Protein AF-A0A535E8L9-F1 (afdb_monomer)

Structure (mmCIF, N/CA/C/O backbone):
data_AF-A0A535E8L9-F1
#
_entry.id   AF-A0A535E8L9-F1
#
loop_
_atom_site.group_PDB
_atom_site.id
_atom_site.type_symbol
_atom_site.label_atom_id
_atom_site.label_alt_id
_atom_site.label_comp_id
_atom_site.label_asym_id
_atom_site.label_entity_id
_atom_site.label_seq_id
_atom_site.pdbx_PDB_ins_code
_atom_site.Cartn_x
_atom_site.Cartn_y
_atom_site.Cartn_z
_at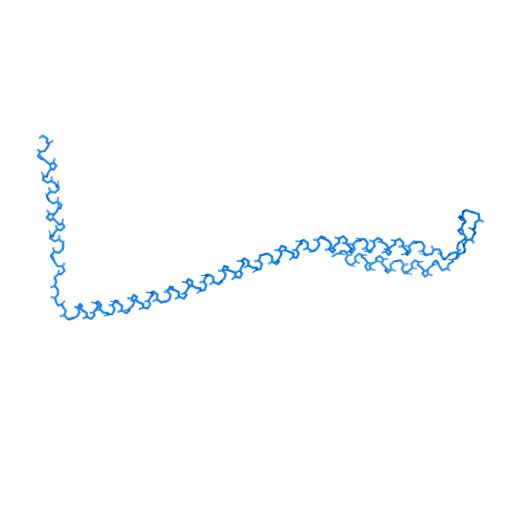om_site.occupancy
_atom_site.B_iso_or_equiv
_atom_site.auth_seq_id
_atom_site.auth_comp_id
_atom_site.auth_asym_id
_atom_site.auth_atom_id
_atom_site.pdbx_PDB_model_num
ATOM 1 N N . MET A 1 1 ? -9.839 -2.999 1.031 1.00 66.31 1 MET A N 1
ATOM 2 C CA . MET A 1 1 ? -9.759 -2.533 -0.374 1.00 66.31 1 MET A CA 1
ATOM 3 C C . MET A 1 1 ? -8.345 -2.173 -0.820 1.00 66.31 1 MET A C 1
ATOM 5 O O . MET A 1 1 ? -7.910 -2.734 -1.812 1.00 66.31 1 MET A O 1
ATOM 9 N N . TYR A 1 2 ? -7.597 -1.327 -0.100 1.00 73.69 2 TYR A N 1
ATOM 10 C CA . TYR A 1 2 ? -6.236 -0.923 -0.506 1.00 73.69 2 TYR A CA 1
ATOM 11 C C . TYR A 1 2 ? -5.244 -2.081 -0.731 1.00 73.69 2 TYR A C 1
ATOM 13 O O . TYR A 1 2 ? -4.484 -2.041 -1.689 1.00 73.69 2 TYR A O 1
ATOM 21 N N . LEU A 1 3 ? -5.295 -3.150 0.075 1.00 80.06 3 LEU A N 1
ATOM 22 C CA . LEU A 1 3 ? -4.464 -4.348 -0.143 1.00 80.06 3 LEU A CA 1
ATOM 23 C C . LEU A 1 3 ? -4.770 -5.069 -1.464 1.00 80.06 3 LEU A C 1
ATOM 25 O O . LEU A 1 3 ? -3.858 -5.540 -2.131 1.00 80.06 3 LEU A O 1
ATOM 29 N N . ILE A 1 4 ? -6.045 -5.128 -1.857 1.00 83.75 4 ILE A N 1
ATOM 30 C CA . ILE A 1 4 ? -6.460 -5.742 -3.126 1.00 83.75 4 ILE A CA 1
ATOM 31 C C . ILE A 1 4 ? -5.960 -4.886 -4.293 1.00 83.75 4 ILE A C 1
ATOM 33 O O . ILE A 1 4 ? -5.422 -5.421 -5.253 1.00 83.75 4 ILE A O 1
ATOM 37 N N . LEU A 1 5 ? -6.065 -3.558 -4.178 1.00 86.19 5 LEU A N 1
ATOM 38 C CA . LEU A 1 5 ? -5.497 -2.619 -5.149 1.00 86.19 5 LEU A CA 1
ATOM 39 C C . LEU A 1 5 ? -3.978 -2.782 -5.286 1.00 86.19 5 LEU A C 1
ATOM 41 O O . LEU A 1 5 ? -3.488 -2.841 -6.408 1.00 86.19 5 LEU A O 1
ATOM 45 N N . LEU A 1 6 ? -3.243 -2.916 -4.176 1.00 87.56 6 LEU A N 1
ATOM 46 C CA . LEU A 1 6 ? -1.798 -3.169 -4.205 1.00 87.56 6 LEU A CA 1
ATOM 47 C C . LEU A 1 6 ? -1.460 -4.492 -4.890 1.00 87.56 6 LEU A C 1
ATOM 49 O O . LEU A 1 6 ? -0.536 -4.543 -5.695 1.00 87.56 6 LEU A O 1
ATOM 53 N N . LEU A 1 7 ? -2.222 -5.548 -4.610 1.00 89.19 7 LEU A N 1
ATOM 54 C CA . LEU A 1 7 ? -2.017 -6.844 -5.246 1.00 89.19 7 LEU A CA 1
ATOM 55 C C . LEU A 1 7 ? -2.250 -6.762 -6.760 1.00 89.19 7 LEU A C 1
ATOM 57 O O . LEU A 1 7 ? -1.412 -7.219 -7.531 1.00 89.19 7 LEU A O 1
ATOM 61 N N . VAL A 1 8 ? -3.341 -6.122 -7.191 1.00 92.19 8 VAL A N 1
ATOM 62 C CA . VAL A 1 8 ? -3.630 -5.894 -8.617 1.00 92.19 8 VAL A CA 1
ATOM 63 C C . VAL A 1 8 ? -2.524 -5.066 -9.276 1.00 92.19 8 VAL A C 1
ATOM 65 O O . VAL A 1 8 ? -2.054 -5.423 -10.354 1.00 92.19 8 VAL A O 1
ATOM 68 N N . LEU A 1 9 ? -2.060 -4.003 -8.616 1.00 92.19 9 LEU A N 1
ATOM 69 C CA . LEU A 1 9 ? -0.966 -3.159 -9.095 1.00 92.19 9 LEU A CA 1
ATOM 70 C C . LEU A 1 9 ? 0.332 -3.964 -9.280 1.00 92.19 9 LEU A C 1
ATOM 72 O O . LEU A 1 9 ? 0.992 -3.836 -10.310 1.00 92.19 9 LEU A O 1
ATOM 76 N N . PHE A 1 10 ? 0.676 -4.830 -8.322 1.00 91.69 10 PHE A N 1
ATOM 77 C CA . PHE A 1 10 ? 1.851 -5.701 -8.410 1.00 91.69 10 PHE A CA 1
ATOM 78 C C . PHE A 1 10 ? 1.738 -6.705 -9.558 1.00 91.69 10 PHE A C 1
ATOM 80 O O . PHE A 1 10 ? 2.696 -6.880 -10.310 1.00 91.69 10 PHE A O 1
ATOM 87 N N . VAL A 1 11 ? 0.566 -7.321 -9.738 1.00 95.75 11 VAL A N 1
ATOM 88 C CA . VAL A 1 11 ? 0.314 -8.250 -10.850 1.00 95.75 11 VAL A CA 1
ATOM 89 C C . VAL A 1 11 ? 0.463 -7.537 -12.195 1.00 95.75 11 VAL A C 1
ATOM 91 O O . VAL A 1 11 ? 1.186 -8.024 -13.061 1.00 95.75 11 VAL A O 1
ATOM 94 N N . LEU A 1 12 ? -0.151 -6.363 -12.363 1.00 93.75 12 LEU A N 1
ATOM 95 C CA . LEU A 1 12 ? -0.044 -5.579 -13.598 1.00 93.75 12 LEU A CA 1
ATOM 96 C C . LEU A 1 12 ? 1.399 -5.147 -13.876 1.00 93.75 12 LEU A C 1
ATOM 98 O O . LEU A 1 12 ? 1.854 -5.239 -15.013 1.00 93.75 12 LEU A O 1
ATOM 102 N N . THR A 1 13 ? 2.139 -4.739 -12.843 1.00 92.94 13 THR A N 1
ATOM 103 C CA . THR A 1 13 ? 3.560 -4.373 -12.965 1.00 92.94 13 THR A CA 1
ATOM 104 C C . THR A 1 13 ? 4.413 -5.578 -13.369 1.00 92.94 13 THR A C 1
ATOM 106 O O . THR A 1 13 ? 5.296 -5.447 -14.212 1.00 92.94 13 THR A O 1
ATOM 109 N N . GLY A 1 14 ? 4.125 -6.766 -12.828 1.00 90.81 14 GLY A N 1
ATOM 110 C CA . GLY A 1 14 ? 4.791 -8.008 -13.224 1.00 90.81 14 GLY A CA 1
ATOM 111 C C . GLY A 1 14 ? 4.519 -8.375 -14.684 1.00 90.81 14 GLY A C 1
ATOM 112 O O . GLY A 1 14 ? 5.452 -8.660 -15.431 1.00 90.81 14 GLY A O 1
ATOM 113 N N . VAL A 1 15 ? 3.259 -8.299 -15.123 1.00 95.81 15 VAL A N 1
ATOM 114 C CA . VAL A 1 15 ? 2.885 -8.519 -16.532 1.00 95.81 15 VAL A CA 1
ATOM 115 C C . VAL A 1 15 ? 3.583 -7.510 -17.444 1.00 95.81 15 VAL A C 1
ATOM 117 O O . VAL A 1 15 ? 4.157 -7.899 -18.460 1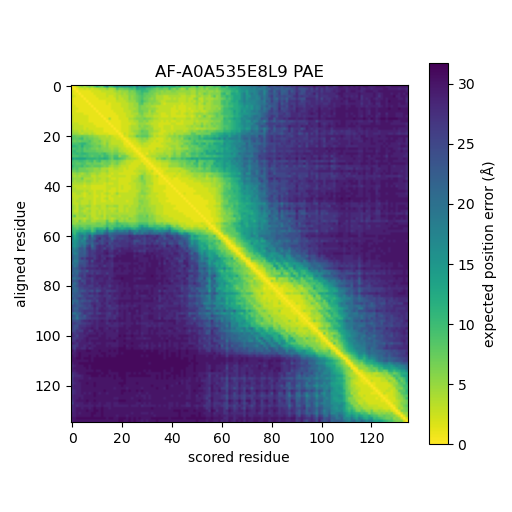.00 95.81 15 VAL A O 1
ATOM 120 N N . PHE A 1 16 ? 3.593 -6.232 -17.060 1.00 92.44 16 PHE A N 1
ATOM 121 C CA . PHE A 1 16 ? 4.303 -5.183 -17.784 1.00 92.44 16 PHE A CA 1
ATOM 122 C C . PHE A 1 16 ? 5.800 -5.491 -17.906 1.00 92.44 16 PHE A C 1
ATOM 124 O O . PHE A 1 16 ? 6.354 -5.356 -18.995 1.00 92.44 16 PHE A O 1
ATOM 131 N N . ALA A 1 17 ? 6.442 -5.959 -16.833 1.00 92.38 17 ALA A N 1
ATOM 132 C CA . ALA A 1 17 ? 7.857 -6.318 -16.847 1.00 92.38 17 ALA A CA 1
ATOM 133 C C . ALA A 1 17 ? 8.167 -7.475 -17.804 1.00 92.38 17 ALA A C 1
ATOM 135 O O . ALA A 1 17 ? 9.134 -7.403 -18.560 1.00 92.38 17 ALA A O 1
ATOM 136 N N . VAL A 1 18 ? 7.319 -8.508 -17.823 1.00 93.75 18 VAL A N 1
ATOM 137 C CA . VAL A 1 18 ? 7.472 -9.652 -18.736 1.00 93.75 18 VAL A CA 1
ATOM 138 C C . VAL A 1 18 ? 7.271 -9.236 -20.194 1.00 93.75 18 VAL A C 1
ATOM 140 O O . VAL A 1 18 ? 8.015 -9.678 -21.065 1.00 93.75 18 VAL A O 1
ATOM 143 N N . GLN A 1 19 ? 6.297 -8.365 -20.471 1.00 93.06 19 GLN A N 1
ATOM 144 C CA . GLN A 1 19 ? 6.038 -7.868 -21.827 1.00 93.06 19 GLN A CA 1
ATOM 145 C C . GLN A 1 19 ? 7.127 -6.912 -22.328 1.00 93.06 19 GLN A C 1
ATOM 147 O O . GLN A 1 19 ? 7.375 -6.839 -23.528 1.00 93.06 19 GLN A O 1
ATOM 152 N N . ASN A 1 20 ? 7.795 -6.200 -21.418 1.00 90.44 20 ASN A N 1
ATOM 153 C CA . ASN A 1 20 ? 8.780 -5.168 -21.735 1.00 90.44 20 ASN A CA 1
ATOM 154 C C . ASN A 1 20 ? 10.182 -5.571 -21.266 1.00 90.44 20 ASN A C 1
ATOM 156 O O . ASN A 1 20 ? 10.882 -4.784 -20.636 1.00 90.44 20 ASN A O 1
ATOM 160 N N . ALA A 1 21 ? 10.612 -6.790 -21.606 1.00 89.75 21 ALA A N 1
ATOM 161 C CA . ALA A 1 21 ? 11.940 -7.318 -21.271 1.00 89.75 21 ALA A CA 1
ATOM 162 C C . ALA A 1 21 ? 13.108 -6.625 -22.011 1.00 89.75 21 ALA A C 1
ATOM 164 O O . ALA A 1 21 ? 14.264 -7.010 -21.840 1.00 89.75 21 ALA A O 1
ATOM 165 N N . GLY A 1 22 ? 12.814 -5.621 -22.841 1.00 92.00 22 GLY A N 1
ATOM 166 C CA . GLY A 1 22 ? 13.819 -4.814 -23.520 1.00 92.00 22 GLY A CA 1
ATOM 167 C C . GLY A 1 22 ? 14.603 -3.914 -22.567 1.00 92.00 22 GLY A C 1
ATOM 168 O O . GLY A 1 22 ? 14.229 -3.686 -21.411 1.00 92.00 22 GLY A O 1
ATOM 169 N N . THR A 1 23 ? 15.694 -3.366 -23.089 1.00 93.56 23 THR A N 1
ATOM 170 C CA . THR A 1 23 ? 16.526 -2.394 -22.387 1.00 93.56 23 THR A CA 1
ATOM 171 C C . THR A 1 23 ? 16.503 -1.044 -23.090 1.00 93.56 23 THR A C 1
ATOM 173 O O . THR A 1 23 ? 16.244 -0.949 -24.290 1.00 93.56 23 THR A O 1
ATOM 176 N N . GLN A 1 24 ? 16.729 0.010 -22.316 1.00 89.44 24 GLN A N 1
ATOM 177 C CA . GLN A 1 24 ? 16.823 1.380 -22.790 1.00 89.44 24 GLN A CA 1
ATOM 178 C C . GLN A 1 24 ? 18.093 2.017 -22.235 1.00 89.44 24 GLN A C 1
ATOM 180 O O . GLN A 1 24 ? 18.433 1.841 -21.061 1.00 89.44 24 GLN A O 1
ATOM 185 N N . ASP A 1 25 ? 18.769 2.787 -23.082 1.00 92.88 25 ASP A N 1
ATOM 186 C CA . ASP A 1 25 ? 19.930 3.562 -22.673 1.00 92.88 25 ASP A CA 1
ATOM 187 C C . ASP A 1 25 ? 19.485 4.852 -21.980 1.00 92.88 25 ASP A C 1
ATOM 189 O O . ASP A 1 25 ? 18.787 5.698 -22.545 1.00 92.88 25 ASP A O 1
ATOM 193 N N . PHE A 1 26 ? 19.904 4.996 -20.730 1.00 88.56 26 PHE A N 1
ATOM 194 C CA . PHE A 1 26 ? 19.679 6.161 -19.893 1.00 88.56 26 PHE A CA 1
ATOM 195 C C . PHE A 1 26 ? 20.970 6.963 -19.802 1.00 88.56 26 PHE A C 1
ATOM 197 O O . PHE A 1 26 ? 21.956 6.502 -19.231 1.00 88.56 26 PHE A O 1
ATOM 204 N N . ASN A 1 27 ? 20.977 8.172 -20.359 1.00 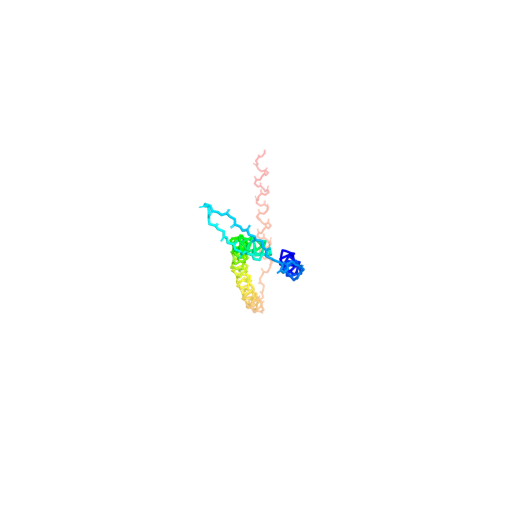91.88 27 ASN A N 1
ATOM 205 C CA . ASN A 1 27 ? 22.123 9.068 -20.259 1.00 91.88 27 ASN A CA 1
ATOM 206 C C . ASN A 1 27 ? 21.903 10.073 -19.125 1.00 91.88 27 ASN A C 1
ATOM 208 O O . ASN A 1 27 ? 20.942 10.844 -19.154 1.00 91.88 27 ASN A O 1
ATOM 212 N N . LEU A 1 28 ? 22.797 10.073 -18.139 1.00 89.31 28 LEU A N 1
ATOM 213 C CA . LEU A 1 28 ? 22.808 11.043 -17.053 1.00 89.31 28 LEU A CA 1
ATOM 214 C C . LEU A 1 28 ? 24.223 11.607 -16.904 1.00 89.31 28 LEU A C 1
ATOM 216 O O . LEU A 1 28 ? 25.173 10.854 -16.703 1.00 89.31 28 LEU A O 1
ATOM 220 N N . LEU A 1 29 ? 24.368 12.933 -16.993 1.00 92.19 29 LEU A N 1
ATOM 221 C CA . LEU A 1 29 ? 25.661 13.627 -16.861 1.00 92.19 29 LEU A CA 1
ATOM 222 C C . LEU A 1 29 ? 26.753 13.098 -17.819 1.00 92.19 29 LEU A C 1
ATOM 224 O O . LEU A 1 29 ? 27.931 13.072 -17.475 1.00 92.19 29 LEU A O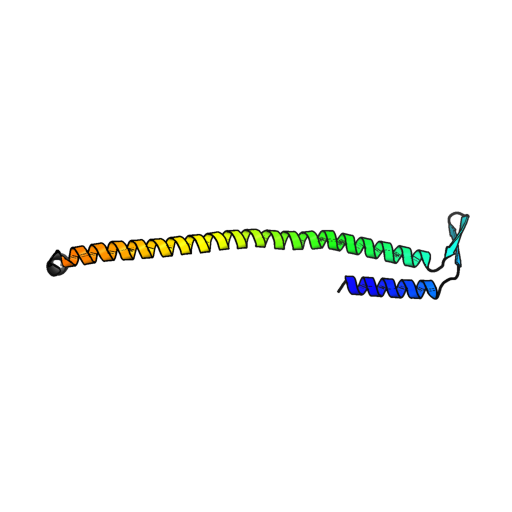 1
ATOM 228 N N . GLY A 1 30 ? 26.364 12.669 -19.025 1.00 89.94 30 GLY A N 1
ATOM 229 C CA . GLY A 1 30 ? 27.282 12.136 -20.037 1.00 89.94 30 GLY A CA 1
ATOM 230 C C . GLY A 1 30 ? 27.629 10.656 -19.863 1.00 89.94 30 GLY A C 1
ATOM 231 O O . GLY A 1 30 ? 28.306 10.098 -20.724 1.00 89.94 30 GLY A O 1
ATOM 232 N N . TYR A 1 31 ? 27.152 10.010 -18.797 1.00 93.25 31 TYR A N 1
ATOM 233 C CA . TYR A 1 31 ? 27.308 8.577 -18.582 1.00 93.25 31 TYR A CA 1
ATOM 234 C C . TYR A 1 31 ? 26.046 7.830 -19.018 1.00 93.25 31 TYR A C 1
ATOM 236 O O . TYR A 1 31 ? 24.934 8.161 -18.600 1.00 93.25 31 TYR A O 1
ATOM 244 N N . THR A 1 32 ? 26.221 6.802 -19.844 1.00 92.62 32 THR A N 1
ATOM 245 C CA . THR A 1 32 ? 25.142 5.959 -20.362 1.00 92.62 32 THR A CA 1
ATOM 246 C C . THR A 1 32 ? 25.027 4.667 -19.561 1.00 92.62 32 THR A C 1
ATOM 248 O O . THR A 1 32 ? 25.982 3.910 -19.408 1.00 92.62 32 THR A O 1
ATOM 251 N N . TRP A 1 33 ? 23.830 4.417 -19.040 1.00 90.38 33 TRP A N 1
ATOM 252 C CA . TRP A 1 33 ? 23.457 3.201 -18.329 1.00 90.38 33 TRP A CA 1
ATOM 253 C C . TRP A 1 33 ? 22.462 2.421 -19.180 1.00 90.38 33 TRP A C 1
ATOM 255 O O . TRP A 1 33 ? 21.453 2.980 -19.600 1.00 90.38 33 TRP A O 1
ATOM 265 N N . ASN A 1 34 ? 22.699 1.132 -19.396 1.00 93.06 34 ASN A N 1
ATOM 266 C CA . ASN A 1 34 ? 21.716 0.264 -20.033 1.00 93.06 34 ASN A CA 1
AT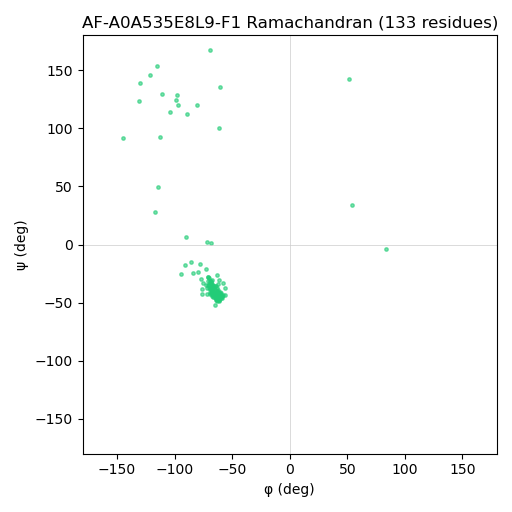OM 267 C C . ASN A 1 34 ? 20.819 -0.344 -18.946 1.00 93.06 34 ASN A C 1
ATOM 269 O O . ASN A 1 34 ? 21.296 -1.107 -18.103 1.00 93.06 34 ASN A O 1
ATOM 273 N N . LEU A 1 35 ? 19.542 0.041 -18.919 1.00 91.19 35 LEU A N 1
ATOM 274 C CA . LEU A 1 35 ? 18.592 -0.379 -17.887 1.00 91.19 35 LEU A CA 1
ATOM 275 C C . LEU A 1 35 ? 17.394 -1.105 -18.506 1.00 91.19 35 LEU A C 1
ATOM 277 O O . LEU A 1 35 ? 16.943 -0.729 -19.590 1.00 91.19 35 LEU A O 1
ATOM 281 N N . PRO A 1 36 ? 16.822 -2.112 -17.822 1.00 92.81 36 PRO A N 1
ATOM 282 C CA . PRO A 1 36 ? 15.557 -2.699 -18.241 1.00 92.81 36 PRO A CA 1
ATOM 283 C C . PRO A 1 36 ? 14.444 -1.648 -18.236 1.00 92.81 36 PRO A C 1
ATOM 285 O O . PRO A 1 36 ? 14.298 -0.904 -17.264 1.00 92.81 36 PRO A O 1
ATOM 288 N N . ILE A 1 37 ? 13.621 -1.626 -19.286 1.00 92.31 37 ILE A N 1
ATOM 289 C CA . ILE A 1 37 ? 12.539 -0.636 -19.464 1.00 92.31 37 ILE A CA 1
ATOM 290 C C . ILE A 1 37 ? 11.552 -0.666 -18.290 1.00 92.31 37 ILE A C 1
ATOM 292 O O . ILE A 1 37 ? 11.016 0.360 -17.877 1.00 92.31 37 ILE A O 1
ATOM 296 N N . TRP A 1 38 ? 11.337 -1.845 -17.708 1.00 91.94 38 TRP A N 1
ATOM 297 C CA . TRP A 1 38 ? 10.427 -2.037 -16.586 1.00 91.94 38 TRP A CA 1
ATOM 298 C C . TRP A 1 38 ? 10.984 -1.586 -15.231 1.00 91.94 38 TRP A C 1
ATOM 300 O O . TRP A 1 38 ? 10.207 -1.414 -14.284 1.00 91.94 38 TRP A O 1
ATOM 310 N N . ALA A 1 39 ? 12.301 -1.392 -15.110 1.00 91.19 39 ALA A N 1
ATOM 311 C CA . ALA A 1 39 ? 12.944 -1.135 -13.825 1.00 91.19 39 ALA A CA 1
ATOM 312 C C . ALA A 1 39 ? 12.484 0.187 -13.174 1.00 91.19 39 ALA A C 1
ATOM 314 O O . ALA A 1 39 ? 12.076 0.141 -12.010 1.00 91.19 39 ALA A O 1
ATOM 315 N N . PRO A 1 40 ? 12.438 1.342 -13.874 1.00 90.06 40 PRO A N 1
ATOM 316 C CA . PRO A 1 40 ? 11.977 2.598 -13.275 1.00 90.06 40 PRO A CA 1
ATOM 317 C C . PRO A 1 40 ? 10.531 2.526 -12.772 1.00 90.06 40 PRO A C 1
ATOM 319 O O . PRO A 1 40 ? 10.224 2.971 -11.666 1.00 90.06 40 PRO A O 1
ATOM 322 N N . THR A 1 41 ? 9.642 1.909 -13.553 1.00 91.06 41 THR A N 1
ATOM 323 C CA . THR A 1 41 ? 8.240 1.695 -13.173 1.00 91.06 41 THR A CA 1
ATOM 324 C C . THR A 1 41 ? 8.103 0.802 -11.945 1.00 91.06 41 THR A C 1
ATOM 326 O O . THR A 1 41 ? 7.362 1.149 -11.026 1.00 91.06 41 THR A O 1
ATOM 329 N N . ALA A 1 42 ? 8.841 -0.311 -11.882 1.00 92.56 42 ALA A N 1
ATOM 330 C CA . ALA A 1 42 ? 8.804 -1.217 -10.736 1.00 92.56 42 ALA A CA 1
ATOM 331 C C . ALA A 1 42 ? 9.304 -0.534 -9.454 1.00 92.56 42 ALA A C 1
ATOM 333 O O . ALA A 1 42 ? 8.694 -0.688 -8.395 1.00 92.56 42 ALA A O 1
ATOM 334 N N . ILE A 1 43 ? 10.361 0.278 -9.560 1.00 93.25 43 ILE A N 1
ATOM 335 C CA . ILE A 1 43 ? 10.875 1.079 -8.443 1.00 93.25 43 ILE A CA 1
ATOM 336 C C . ILE A 1 43 ? 9.814 2.076 -7.963 1.00 93.25 43 ILE A C 1
ATOM 338 O O . ILE A 1 43 ? 9.537 2.143 -6.766 1.00 93.25 43 ILE A O 1
ATOM 342 N N . GLY A 1 44 ? 9.172 2.809 -8.878 1.00 93.56 44 GLY A N 1
ATOM 343 C CA . GLY A 1 44 ? 8.111 3.757 -8.526 1.00 93.56 44 GLY A CA 1
ATOM 344 C C . GLY A 1 44 ? 6.940 3.084 -7.806 1.00 93.56 44 GLY A C 1
ATOM 345 O O . GLY A 1 44 ? 6.508 3.546 -6.749 1.00 93.56 44 GLY A O 1
ATOM 346 N N . VAL A 1 45 ? 6.478 1.944 -8.325 1.00 93.81 45 VAL A N 1
ATOM 347 C CA . VAL A 1 45 ? 5.417 1.136 -7.707 1.00 93.81 45 VAL A CA 1
ATOM 348 C C . VAL A 1 45 ? 5.810 0.670 -6.305 1.00 93.81 45 VAL A C 1
ATOM 350 O O . VAL A 1 45 ? 5.007 0.786 -5.376 1.00 93.81 45 VAL A O 1
ATOM 353 N N . ALA A 1 46 ? 7.042 0.191 -6.122 1.00 91.69 46 ALA A N 1
ATOM 354 C CA . ALA A 1 46 ? 7.537 -0.248 -4.822 1.00 91.69 46 ALA A CA 1
ATOM 355 C C . ALA A 1 46 ? 7.574 0.903 -3.803 1.00 91.69 46 ALA A C 1
ATOM 357 O O . ALA A 1 46 ? 7.088 0.744 -2.682 1.00 91.69 46 ALA A O 1
ATOM 358 N N . ILE A 1 47 ? 8.077 2.076 -4.202 1.00 96.00 47 ILE A N 1
ATOM 359 C CA . ILE A 1 47 ? 8.164 3.263 -3.339 1.00 96.00 47 ILE A CA 1
ATOM 360 C C . ILE A 1 47 ? 6.772 3.734 -2.913 1.00 96.00 47 ILE A C 1
ATOM 362 O O . ILE A 1 47 ? 6.532 3.944 -1.724 1.00 96.00 47 ILE A O 1
ATOM 366 N N . VAL A 1 48 ? 5.835 3.867 -3.856 1.00 92.25 48 VAL A N 1
ATOM 367 C CA . VAL A 1 48 ? 4.463 4.303 -3.553 1.00 92.25 48 VAL A CA 1
ATOM 368 C C . VAL A 1 48 ? 3.757 3.293 -2.652 1.00 92.25 48 VAL A C 1
ATOM 370 O O . VAL A 1 48 ? 3.089 3.686 -1.699 1.00 92.25 48 VAL A O 1
ATOM 373 N N . SER A 1 49 ? 3.943 1.995 -2.901 1.00 88.56 49 SER A N 1
ATOM 374 C CA . SER A 1 49 ? 3.369 0.934 -2.066 1.00 88.56 49 SER A CA 1
ATOM 375 C C . SER A 1 49 ? 3.903 0.992 -0.636 1.00 88.56 49 SER A C 1
ATOM 377 O O . SER A 1 49 ? 3.127 0.895 0.314 1.00 88.56 49 SER A O 1
ATOM 379 N N . LEU A 1 50 ? 5.213 1.204 -0.478 1.00 91.88 50 LEU A N 1
ATOM 380 C CA . LEU A 1 50 ? 5.858 1.345 0.823 1.00 91.88 50 LEU A CA 1
ATOM 381 C C . LEU A 1 50 ? 5.362 2.590 1.566 1.00 91.88 50 LEU A C 1
ATOM 383 O O . LEU A 1 50 ? 5.002 2.498 2.737 1.00 91.88 50 LEU A O 1
ATOM 387 N N . LEU A 1 51 ? 5.293 3.738 0.885 1.00 91.69 51 LEU A N 1
ATOM 388 C CA . LEU A 1 51 ? 4.752 4.983 1.438 1.00 91.69 51 LEU A CA 1
ATOM 389 C C . LEU A 1 51 ? 3.295 4.816 1.869 1.00 91.69 51 LEU A C 1
ATOM 391 O O . LEU A 1 51 ? 2.919 5.274 2.944 1.00 91.69 51 LEU A O 1
ATOM 395 N N . LEU A 1 52 ? 2.483 4.127 1.066 1.00 86.25 52 LEU A N 1
ATOM 396 C CA . LEU A 1 52 ? 1.093 3.836 1.401 1.00 86.25 52 LEU A CA 1
ATOM 397 C C . LEU A 1 52 ? 1.003 2.927 2.633 1.00 86.25 52 LEU A C 1
ATOM 399 O O . LEU A 1 52 ? 0.203 3.187 3.528 1.00 86.25 52 LEU A O 1
ATOM 403 N N . MET A 1 53 ? 1.833 1.884 2.706 1.00 83.56 53 MET A N 1
ATOM 404 C CA . MET A 1 53 ? 1.919 1.005 3.876 1.00 83.56 53 MET A CA 1
ATOM 405 C C . MET A 1 53 ? 2.330 1.773 5.131 1.00 83.56 53 MET A C 1
ATOM 407 O O . MET A 1 53 ? 1.722 1.586 6.182 1.00 83.56 53 MET A O 1
ATOM 411 N N . LEU A 1 54 ? 3.320 2.658 5.017 1.00 87.81 54 LEU A N 1
ATOM 412 C CA . LEU A 1 54 ? 3.778 3.503 6.113 1.00 87.81 54 LEU A CA 1
ATOM 413 C C . LEU A 1 54 ? 2.694 4.499 6.546 1.00 87.81 54 LEU A C 1
ATOM 415 O O . LEU A 1 54 ? 2.463 4.696 7.734 1.00 87.81 54 LEU A O 1
ATOM 419 N N . HIS A 1 55 ? 1.979 5.096 5.596 1.00 84.81 55 HIS A N 1
ATOM 420 C CA . HIS A 1 55 ? 0.849 5.971 5.889 1.00 84.81 55 HIS A CA 1
ATOM 421 C C . HIS A 1 55 ? -0.264 5.215 6.626 1.00 84.81 55 HIS A C 1
ATOM 423 O O . HIS A 1 55 ? -0.784 5.690 7.635 1.00 84.81 55 HIS A O 1
ATOM 429 N N . MET A 1 56 ? -0.590 4.006 6.165 1.00 78.81 56 MET A N 1
ATOM 430 C CA . MET A 1 56 ? -1.589 3.142 6.792 1.00 78.81 56 MET A CA 1
ATOM 431 C C . MET A 1 56 ? -1.150 2.640 8.165 1.00 78.81 56 MET A C 1
ATOM 433 O O . MET A 1 56 ? -2.003 2.490 9.033 1.00 78.81 56 MET A O 1
ATOM 437 N N . SER A 1 57 ? 0.140 2.392 8.406 1.00 79.25 57 SER A N 1
ATOM 438 C CA . SER A 1 57 ? 0.611 2.039 9.748 1.00 79.25 57 SER A CA 1
ATOM 439 C C . SER A 1 57 ? 0.454 3.226 10.697 1.00 79.25 57 SER A C 1
ATOM 441 O O . SER A 1 57 ? -0.098 3.057 11.781 1.00 79.25 57 SER A O 1
ATOM 443 N N . HIS A 1 58 ? 0.806 4.437 10.258 1.00 74.38 58 HIS A N 1
A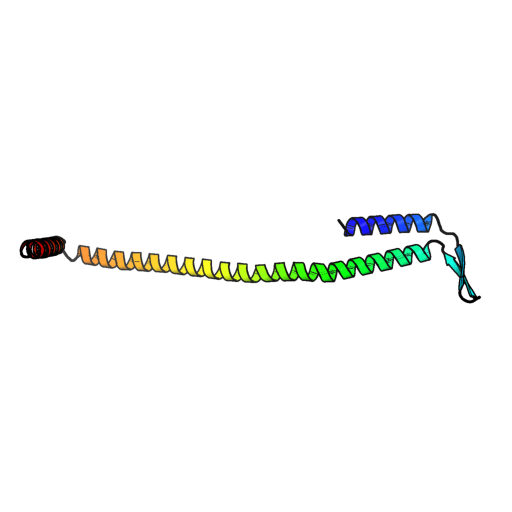TOM 444 C CA . HIS A 1 58 ? 0.642 5.661 11.043 1.00 74.38 58 HIS A CA 1
ATOM 445 C C . HIS A 1 58 ? -0.833 5.989 11.340 1.00 74.38 58 HIS A C 1
ATOM 447 O O . HIS A 1 58 ? -1.180 6.324 12.473 1.00 74.38 58 HIS A O 1
ATOM 453 N N . ALA A 1 59 ? -1.719 5.857 10.348 1.00 67.94 59 ALA A N 1
ATOM 454 C CA . ALA A 1 59 ? -3.156 6.109 10.498 1.00 67.94 59 ALA A CA 1
ATOM 455 C C . ALA A 1 59 ? -3.884 4.966 11.236 1.00 67.94 59 ALA A C 1
ATOM 457 O O . ALA A 1 59 ? -4.755 5.200 12.076 1.00 67.94 59 ALA A O 1
ATOM 458 N N . GLY A 1 60 ? -3.498 3.719 10.962 1.00 61.84 60 GLY A N 1
ATOM 459 C CA . GLY A 1 60 ? -4.050 2.509 11.565 1.00 61.84 60 GLY A CA 1
ATOM 460 C C . GLY A 1 60 ? -3.679 2.354 13.038 1.00 61.84 60 GLY A C 1
ATOM 461 O O . GLY A 1 60 ? -4.521 1.928 13.831 1.00 61.84 60 GLY A O 1
ATOM 462 N N . LEU A 1 61 ? -2.476 2.781 13.439 1.00 55.19 61 LEU A N 1
ATOM 463 C CA . LEU A 1 61 ? -2.091 2.899 14.849 1.00 55.19 61 LEU A CA 1
ATOM 464 C C . LEU A 1 61 ? -3.076 3.797 15.610 1.00 55.19 61 LEU A C 1
ATOM 466 O O . LEU A 1 61 ? -3.549 3.401 16.670 1.00 55.19 61 LEU A O 1
ATOM 470 N N . GLY A 1 62 ? -3.481 4.938 15.042 1.00 54.84 62 GLY A N 1
ATOM 471 C CA . GLY A 1 62 ? -4.476 5.828 15.656 1.00 54.84 62 GLY A CA 1
ATOM 472 C C . GLY A 1 62 ? -5.846 5.169 15.870 1.00 54.84 62 GLY A C 1
ATOM 473 O O . GLY A 1 62 ? -6.453 5.329 16.929 1.00 54.84 62 GLY A O 1
ATOM 474 N N . SER A 1 63 ? -6.314 4.369 14.906 1.00 52.97 63 SER A N 1
ATOM 475 C CA . SER A 1 63 ? -7.566 3.608 15.057 1.00 52.97 63 SER A CA 1
ATOM 476 C C . SER A 1 63 ? -7.461 2.473 16.084 1.00 52.97 63 SER A C 1
ATOM 478 O O . SER A 1 63 ? -8.369 2.303 16.894 1.00 52.97 63 SER A O 1
ATOM 480 N N . ARG A 1 64 ? -6.322 1.767 16.139 1.00 51.97 64 ARG A N 1
ATOM 481 C CA . ARG A 1 64 ? -6.086 0.697 17.120 1.00 51.97 64 ARG A CA 1
ATOM 482 C C . ARG A 1 64 ? -5.892 1.221 18.541 1.00 51.97 64 ARG A C 1
ATOM 484 O O . ARG A 1 64 ? -6.311 0.562 19.485 1.00 51.97 64 ARG A O 1
ATOM 491 N N . PHE A 1 65 ? -5.327 2.417 18.713 1.00 51.00 65 PHE A N 1
ATOM 492 C CA . PHE A 1 65 ? -5.287 3.078 20.020 1.00 51.00 65 PHE A CA 1
ATOM 493 C C . PHE A 1 65 ? -6.684 3.499 20.503 1.00 51.00 65 PHE A C 1
ATOM 495 O O . PHE A 1 65 ? -6.959 3.384 21.696 1.00 51.00 65 PHE A O 1
ATOM 502 N N . ARG A 1 66 ? -7.596 3.905 19.605 1.00 52.19 66 ARG A N 1
ATOM 503 C CA . ARG A 1 66 ? -9.012 4.138 19.963 1.00 52.19 66 ARG A CA 1
ATOM 504 C C . ARG A 1 66 ? -9.729 2.854 20.382 1.00 52.19 66 ARG A C 1
ATOM 506 O O . ARG A 1 66 ? -10.452 2.875 21.373 1.00 52.19 66 ARG A O 1
ATOM 513 N N . GLU A 1 67 ? -9.499 1.744 19.682 1.00 52.75 67 GLU A N 1
ATOM 514 C CA . GLU A 1 67 ? -10.072 0.438 20.049 1.00 52.75 67 GLU A CA 1
ATOM 515 C C . GLU A 1 67 ? -9.520 -0.091 21.387 1.00 52.75 67 GLU A C 1
ATOM 517 O O . GLU A 1 67 ? -10.281 -0.617 22.197 1.00 52.75 67 GLU A O 1
ATOM 522 N N . LEU A 1 68 ? -8.231 0.123 21.680 1.00 52.31 68 LEU A N 1
ATOM 523 C CA . LEU A 1 68 ? -7.633 -0.216 22.981 1.00 52.31 68 LEU A CA 1
ATOM 524 C C . LEU A 1 68 ? -8.139 0.678 24.128 1.00 52.31 68 LEU A C 1
ATOM 526 O O . LEU A 1 68 ? -8.246 0.210 25.261 1.00 52.31 68 LEU A O 1
ATOM 530 N N . GLY A 1 69 ? -8.462 1.945 23.847 1.00 52.38 69 GLY A N 1
ATOM 531 C CA . GLY A 1 69 ? -9.046 2.869 24.823 1.00 52.38 69 GLY A CA 1
ATOM 532 C C . GLY A 1 69 ? -10.458 2.462 25.250 1.00 52.38 69 GLY A C 1
ATOM 533 O O . GLY A 1 69 ? -10.742 2.406 26.443 1.00 52.38 69 GLY A O 1
ATOM 534 N N . HIS A 1 70 ? -11.319 2.092 24.296 1.00 48.69 70 HIS A N 1
ATOM 535 C CA . HIS A 1 70 ? -12.677 1.628 24.608 1.00 48.69 70 HIS A CA 1
ATOM 536 C C . HIS A 1 70 ? -12.703 0.242 25.264 1.00 48.69 70 HIS A C 1
ATOM 538 O O . HIS A 1 70 ? -13.601 -0.027 26.054 1.00 48.69 70 HIS A O 1
ATOM 544 N N . GLY A 1 71 ? -11.715 -0.622 25.003 1.00 52.50 71 GLY A N 1
ATOM 545 C CA . GLY A 1 71 ? -11.605 -1.915 25.686 1.00 52.50 71 GLY A CA 1
ATOM 546 C C . GLY A 1 71 ? -11.442 -1.779 27.205 1.00 52.50 71 GLY A C 1
ATOM 547 O O . GLY A 1 71 ? -12.117 -2.476 27.953 1.00 52.50 71 GLY A O 1
ATOM 548 N N . ARG A 1 72 ? -10.611 -0.832 27.666 1.00 54.81 72 ARG A N 1
ATOM 549 C CA . ARG A 1 72 ? -10.404 -0.591 29.107 1.00 54.81 72 ARG A CA 1
ATOM 550 C C . ARG A 1 72 ? -11.624 0.011 29.795 1.00 54.81 72 ARG A C 1
ATOM 552 O O . ARG A 1 72 ? -11.976 -0.438 30.876 1.00 54.81 72 ARG A O 1
ATOM 559 N N . GLU A 1 73 ? -12.282 0.975 29.159 1.00 56.34 73 GLU A N 1
ATOM 560 C CA . GLU A 1 73 ? -13.475 1.625 29.718 1.00 56.34 73 GLU A CA 1
ATOM 561 C C . GLU A 1 73 ? -14.670 0.653 29.794 1.00 56.34 73 GLU A C 1
ATOM 563 O O . GLU A 1 73 ? -15.424 0.646 30.767 1.00 56.34 73 GLU A O 1
ATOM 568 N N . ILE A 1 74 ? -14.805 -0.245 28.810 1.00 57.12 74 ILE A N 1
ATOM 569 C CA . ILE A 1 74 ? -15.847 -1.281 28.800 1.00 57.12 74 ILE A CA 1
ATOM 570 C C . ILE A 1 74 ? -15.565 -2.382 29.836 1.00 57.12 74 ILE A C 1
ATOM 572 O O . ILE A 1 74 ? -16.512 -2.856 30.468 1.00 57.12 74 ILE A O 1
ATOM 576 N N . ASP A 1 75 ? -14.307 -2.782 30.043 1.00 59.78 75 ASP A N 1
ATOM 577 C CA . ASP A 1 75 ? -13.951 -3.760 31.082 1.00 59.78 75 ASP A CA 1
ATOM 578 C C . ASP A 1 75 ? -14.137 -3.192 32.498 1.00 59.78 75 ASP A C 1
ATOM 580 O O . ASP A 1 75 ? -14.648 -3.886 33.379 1.00 59.78 75 ASP A O 1
ATOM 584 N N . GLU A 1 76 ? -13.819 -1.913 32.710 1.00 61.06 76 GLU A N 1
ATOM 585 C CA . GLU A 1 76 ? -14.017 -1.235 33.995 1.00 61.06 76 GLU A CA 1
ATOM 586 C C . GLU A 1 76 ? -15.514 -1.066 34.322 1.00 61.06 76 GLU A C 1
ATOM 588 O O . GLU A 1 76 ? -15.956 -1.355 35.436 1.00 61.06 76 GLU A O 1
ATOM 593 N N . HIS A 1 77 ? -16.344 -0.725 33.328 1.00 58.94 77 HIS A N 1
ATOM 594 C CA . HIS A 1 77 ? -17.800 -0.687 33.494 1.00 58.94 77 HIS A CA 1
ATOM 595 C C . HIS A 1 77 ? -18.438 -2.070 33.673 1.00 58.94 77 HIS A C 1
ATOM 597 O O . HIS A 1 77 ? -19.427 -2.193 34.398 1.00 58.94 77 HIS A O 1
ATOM 603 N N . ARG A 1 78 ? -17.882 -3.127 33.070 1.00 59.28 78 ARG A N 1
ATOM 604 C CA . ARG A 1 78 ? -18.337 -4.505 33.320 1.00 59.28 78 ARG A CA 1
ATOM 605 C C . ARG A 1 78 ? -18.039 -4.954 34.747 1.00 59.28 78 ARG A C 1
ATOM 607 O O . ARG A 1 78 ? -18.934 -5.506 35.381 1.00 59.28 78 ARG A O 1
ATOM 614 N N . GLY A 1 79 ? -16.844 -4.658 35.263 1.00 65.50 79 GLY A N 1
ATOM 615 C CA . GLY A 1 79 ? -16.479 -4.959 36.650 1.00 65.50 79 GLY A CA 1
ATOM 616 C C . GLY A 1 79 ? -17.418 -4.290 37.655 1.00 65.50 79 GLY A C 1
ATOM 617 O O . GLY A 1 79 ? -17.927 -4.949 38.560 1.00 65.50 79 GLY A O 1
ATOM 618 N N . HIS A 1 80 ? -17.743 -3.014 37.433 1.00 69.56 80 HIS A N 1
ATOM 619 C CA . HIS A 1 80 ? -18.647 -2.276 38.315 1.00 69.56 80 HIS A CA 1
ATOM 620 C C . HIS A 1 80 ? -20.096 -2.799 38.274 1.00 69.56 80 HIS A C 1
ATOM 622 O O . HIS A 1 80 ? -20.779 -2.840 39.295 1.00 69.56 80 HIS A O 1
ATOM 628 N N . ILE A 1 81 ? -20.581 -3.254 37.113 1.00 68.31 81 ILE A N 1
ATOM 629 C CA . ILE A 1 81 ? -21.921 -3.854 36.995 1.00 68.31 81 ILE A CA 1
ATOM 630 C C . ILE A 1 81 ? -22.007 -5.191 37.741 1.00 68.31 81 ILE A C 1
ATOM 632 O O . ILE A 1 81 ? -23.034 -5.473 38.364 1.00 68.31 81 ILE A O 1
ATOM 636 N N . ASP A 1 82 ? -20.961 -6.015 37.690 1.00 76.06 82 ASP A N 1
ATOM 637 C CA . ASP A 1 82 ? -20.946 -7.293 38.406 1.00 76.06 82 ASP A CA 1
ATOM 638 C C . ASP A 1 82 ? -20.794 -7.101 39.921 1.00 76.06 82 ASP A C 1
ATOM 640 O O . ASP A 1 82 ? -21.459 -7.797 40.693 1.00 76.06 82 ASP A O 1
ATOM 644 N N . GLU A 1 83 ? -20.037 -6.091 40.354 1.00 77.38 83 GLU A N 1
ATOM 645 C CA . GLU A 1 83 ? -19.968 -5.670 41.757 1.00 77.38 83 GLU A CA 1
ATOM 646 C C . GLU A 1 83 ? -21.340 -5.200 42.275 1.00 77.38 83 GLU A C 1
ATOM 648 O O . GLU A 1 83 ? -21.840 -5.719 43.276 1.00 77.38 83 GLU A O 1
ATOM 653 N N . LEU A 1 84 ? -22.029 -4.323 41.534 1.00 71.75 84 LEU A N 1
ATOM 654 C CA . LEU A 1 84 ? -23.379 -3.854 41.879 1.00 71.75 84 LEU A CA 1
ATOM 655 C C . LEU A 1 84 ? -24.420 -4.984 41.912 1.00 71.75 84 LEU A C 1
ATOM 657 O O . LEU A 1 84 ? -25.400 -4.919 42.667 1.00 71.75 84 LEU A O 1
ATOM 661 N N . ARG A 1 85 ? -24.245 -6.028 41.092 1.00 74.12 85 ARG A N 1
ATOM 662 C CA . ARG A 1 85 ? -25.094 -7.230 41.119 1.00 74.12 85 ARG A CA 1
ATOM 663 C C . ARG A 1 85 ? -24.827 -8.087 42.349 1.00 74.12 85 ARG A C 1
ATOM 665 O O . ARG A 1 85 ? -25.792 -8.549 42.959 1.00 74.12 85 ARG A O 1
ATOM 672 N N . ALA A 1 86 ? -23.562 -8.282 42.715 1.00 79.62 86 ALA A N 1
ATOM 673 C CA . ALA A 1 86 ? -23.185 -9.009 43.923 1.00 79.62 86 ALA A CA 1
ATOM 674 C C . ALA A 1 86 ? -23.706 -8.295 45.180 1.00 79.62 86 ALA A C 1
ATOM 676 O O . ALA A 1 86 ? -24.289 -8.928 46.062 1.00 79.62 86 ALA A O 1
ATOM 677 N N . GLU A 1 87 ? -23.600 -6.967 45.218 1.00 76.94 87 GLU A N 1
ATOM 678 C CA . GLU A 1 87 ? -24.101 -6.161 46.328 1.00 76.94 87 GLU A CA 1
ATOM 679 C C . GLU A 1 87 ? -25.636 -6.181 46.412 1.00 76.94 87 GLU A C 1
ATOM 681 O O . GLU A 1 87 ? -26.195 -6.361 47.493 1.00 76.94 87 GLU A O 1
ATOM 686 N N . ASN A 1 88 ? -26.346 -6.130 45.278 1.00 74.44 88 ASN A N 1
ATOM 687 C CA . ASN A 1 88 ? -27.803 -6.315 45.262 1.00 74.44 88 ASN A CA 1
ATOM 688 C C . ASN A 1 88 ? -28.242 -7.701 45.753 1.00 74.44 88 ASN A C 1
ATOM 690 O O . ASN A 1 88 ? -29.271 -7.812 46.421 1.00 74.44 88 ASN A O 1
ATOM 694 N N . ALA A 1 89 ? -27.508 -8.761 45.403 1.00 78.81 89 ALA A N 1
ATOM 695 C CA . ALA A 1 89 ? -27.807 -10.112 45.874 1.00 78.81 89 ALA A CA 1
ATOM 696 C C . ALA A 1 89 ? -27.637 -10.206 47.396 1.00 78.81 89 ALA A C 1
ATOM 698 O O . ALA A 1 89 ? -28.552 -10.655 48.088 1.00 78.81 89 ALA A O 1
ATOM 699 N N . ARG A 1 90 ? -26.534 -9.663 47.919 1.00 82.19 90 ARG A N 1
ATOM 700 C CA . ARG A 1 90 ? -26.266 -9.600 49.357 1.00 82.19 90 ARG A CA 1
ATOM 701 C C . ARG A 1 90 ? -27.318 -8.782 50.111 1.00 82.19 90 ARG A C 1
ATOM 703 O O . ARG A 1 90 ? -27.851 -9.248 51.112 1.00 82.19 90 ARG A O 1
ATOM 710 N N . LEU A 1 91 ? -27.685 -7.601 49.611 1.00 75.75 91 LEU A N 1
ATOM 711 C CA . LEU A 1 91 ? -28.727 -6.771 50.226 1.00 75.75 91 LEU A CA 1
ATOM 712 C C . LEU A 1 91 ? -30.092 -7.472 50.232 1.00 75.75 91 LEU A C 1
ATOM 714 O O . LEU A 1 91 ? -30.868 -7.319 51.173 1.00 75.75 91 LEU A O 1
ATOM 718 N N . ARG A 1 92 ? -30.403 -8.272 49.206 1.00 78.19 92 ARG A N 1
ATOM 719 C CA . ARG A 1 92 ? -31.631 -9.082 49.181 1.00 78.19 92 ARG A CA 1
ATOM 720 C C . ARG A 1 92 ? -31.608 -10.207 50.210 1.00 78.19 92 ARG A C 1
ATOM 722 O O . ARG A 1 92 ? -32.651 -10.474 50.804 1.00 78.19 92 ARG A O 1
ATOM 729 N N . GLU A 1 93 ? -30.460 -10.834 50.434 1.00 79.31 93 GLU A N 1
ATOM 730 C CA . GLU A 1 93 ? -30.285 -11.840 51.487 1.00 79.31 93 GLU A CA 1
ATOM 731 C C . GLU A 1 93 ? -30.394 -11.219 52.882 1.00 79.31 93 GLU A C 1
ATOM 733 O O . GLU A 1 93 ? -31.134 -11.736 53.717 1.00 79.31 93 GLU A O 1
ATOM 738 N N . GLU A 1 94 ? -29.764 -10.066 53.116 1.00 80.12 94 GLU A N 1
ATOM 739 C CA . GLU A 1 94 ? -29.866 -9.330 54.382 1.00 80.12 94 GLU A CA 1
ATOM 740 C C . GLU A 1 94 ? -31.309 -8.867 54.651 1.00 80.12 94 GLU A C 1
ATOM 742 O O . GLU A 1 94 ? -31.817 -9.011 55.766 1.00 80.12 94 GLU A O 1
ATOM 747 N N . LEU A 1 95 ? -32.031 -8.397 53.626 1.00 71.06 95 LEU A N 1
ATOM 748 C CA . LEU A 1 95 ? -33.457 -8.073 53.737 1.00 71.06 95 LEU A CA 1
ATOM 749 C C . LEU A 1 95 ? -34.328 -9.311 53.981 1.00 71.06 95 LEU A C 1
ATOM 751 O O . LEU A 1 95 ? -35.317 -9.225 54.707 1.00 71.06 95 LEU A O 1
ATOM 755 N N . ALA A 1 96 ? -34.006 -10.462 53.391 1.00 73.56 96 ALA A N 1
ATOM 756 C CA . ALA A 1 96 ? -34.736 -11.704 53.638 1.00 73.56 96 ALA A CA 1
ATOM 757 C C . ALA A 1 96 ? -34.494 -12.230 55.062 1.00 73.56 96 ALA A C 1
ATOM 759 O O . ALA A 1 96 ? -35.449 -12.641 55.725 1.00 73.56 96 ALA A O 1
ATOM 760 N N . ALA A 1 97 ? -33.254 -12.151 55.550 1.00 73.50 97 ALA A N 1
ATOM 761 C CA . ALA A 1 97 ? -32.865 -12.534 56.903 1.00 73.50 97 ALA A CA 1
ATOM 762 C C . ALA A 1 97 ? -33.528 -11.632 57.954 1.00 73.50 97 ALA A C 1
ATOM 764 O O . ALA A 1 97 ? -34.255 -12.123 58.817 1.00 73.50 97 ALA A O 1
ATOM 765 N N . THR A 1 98 ? -33.406 -10.310 57.812 1.00 69.88 98 THR A N 1
ATOM 766 C CA . THR A 1 98 ? -34.049 -9.339 58.717 1.00 69.88 98 THR A CA 1
ATOM 767 C C . THR A 1 98 ? -35.574 -9.402 58.649 1.00 69.88 98 THR A C 1
ATOM 769 O O . THR A 1 98 ? -36.252 -9.285 59.667 1.00 69.88 98 THR A O 1
ATOM 772 N N . ARG A 1 99 ? -36.168 -9.661 57.477 1.00 67.00 99 ARG A N 1
ATOM 773 C CA . ARG A 1 99 ? -37.618 -9.895 57.367 1.00 67.00 99 ARG A CA 1
ATOM 774 C C . ARG A 1 99 ? -38.040 -11.210 58.024 1.00 67.00 99 ARG A C 1
ATOM 776 O O . ARG A 1 99 ? -39.153 -11.277 58.547 1.00 67.00 99 ARG A O 1
ATOM 783 N N . GLY A 1 100 ? -37.182 -12.228 58.020 1.00 61.16 100 GLY A N 1
ATOM 784 C CA . GLY A 1 100 ? -37.353 -13.470 58.773 1.00 61.16 100 GLY A CA 1
ATOM 785 C C . GLY A 1 100 ? -37.318 -13.238 60.283 1.00 61.16 100 GLY A C 1
ATOM 786 O O . GLY A 1 100 ? -38.207 -13.711 60.985 1.00 61.16 100 GLY A O 1
ATOM 787 N N . GLU A 1 101 ? -36.382 -12.422 60.766 1.00 63.38 101 GLU A N 1
ATOM 788 C CA . GLU A 1 101 ? -36.281 -12.009 62.172 1.00 63.38 101 GLU A CA 1
ATOM 789 C C . GLU A 1 101 ? -37.474 -11.157 62.611 1.00 63.38 101 GLU A C 1
ATOM 791 O O . GLU A 1 101 ? -38.076 -11.429 63.645 1.00 63.38 101 GLU A O 1
ATOM 796 N N . VAL A 1 102 ? -37.897 -10.180 61.801 1.00 58.41 102 VAL A N 1
ATOM 797 C CA . VAL A 1 102 ? -39.084 -9.354 62.076 1.00 58.41 102 VAL A CA 1
ATOM 798 C C . VAL A 1 102 ? -40.357 -10.196 62.040 1.00 58.41 102 VAL A C 1
ATOM 800 O O . VAL A 1 102 ? -41.268 -9.960 62.830 1.00 58.41 102 VAL A O 1
ATOM 803 N N . ARG A 1 103 ? -40.451 -11.200 61.159 1.00 58.03 103 ARG A N 1
ATOM 804 C CA . ARG A 1 103 ? -41.606 -12.108 61.114 1.00 58.03 103 ARG A CA 1
ATOM 805 C C . ARG A 1 103 ? -41.589 -13.128 62.254 1.00 58.03 103 ARG A C 1
ATOM 807 O O . ARG A 1 103 ? -42.657 -13.439 62.773 1.00 58.03 103 ARG A O 1
ATOM 814 N N . GLY A 1 104 ? -40.410 -13.569 62.690 1.00 57.72 104 GLY A N 1
ATOM 815 C CA . GLY A 1 104 ? -40.208 -14.345 63.912 1.00 57.72 104 GLY A CA 1
ATOM 816 C C . GLY A 1 104 ? -40.604 -13.548 65.157 1.00 57.72 104 GLY A C 1
ATOM 817 O O . GLY A 1 104 ? -41.427 -14.015 65.939 1.00 57.72 104 GLY A O 1
ATOM 818 N N . ALA A 1 105 ? -40.147 -12.301 65.274 1.00 53.50 105 ALA A N 1
ATOM 819 C CA . ALA A 1 105 ? -40.504 -11.372 66.348 1.00 53.50 105 ALA A CA 1
ATOM 820 C C . ALA A 1 105 ? -41.993 -10.976 66.332 1.00 53.50 105 ALA A C 1
ATOM 822 O O . ALA A 1 105 ? -42.620 -10.846 67.380 1.00 53.50 105 ALA A O 1
ATOM 823 N N . ALA A 1 106 ? -42.602 -10.837 65.150 1.00 51.38 106 ALA A N 1
ATOM 824 C CA . ALA A 1 106 ? -44.040 -10.605 65.006 1.00 51.38 106 ALA A CA 1
ATOM 825 C C . ALA A 1 106 ? -44.886 -11.853 65.319 1.00 51.38 106 ALA A C 1
ATOM 827 O O . ALA A 1 106 ? -46.071 -11.719 65.614 1.00 51.38 106 ALA A O 1
ATOM 828 N N . SER A 1 107 ? -44.302 -13.055 65.261 1.00 53.25 107 SER A N 1
ATOM 829 C CA . SER A 1 107 ? -44.971 -14.298 65.664 1.00 53.25 107 SER A CA 1
ATOM 830 C C . SER A 1 107 ? -44.892 -14.570 67.172 1.00 53.25 107 SER A C 1
ATOM 832 O O . SER A 1 107 ? -45.790 -15.211 67.710 1.00 53.25 107 SER A O 1
ATOM 834 N N . THR A 1 108 ? -43.891 -14.024 67.874 1.00 51.44 108 THR A N 1
ATOM 835 C CA . THR A 1 108 ? -43.788 -14.047 69.347 1.00 51.44 108 THR A CA 1
ATOM 836 C C . 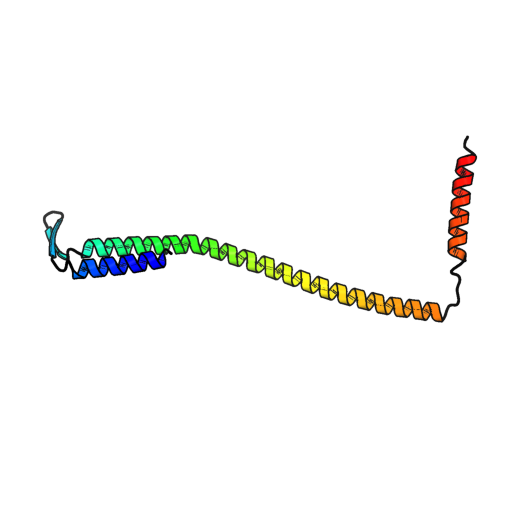THR A 1 108 ? -44.434 -12.838 70.034 1.00 51.44 108 THR A C 1
ATOM 838 O O . THR A 1 108 ? -44.740 -12.909 71.221 1.00 51.44 108 THR A O 1
ATOM 841 N N . GLY A 1 109 ? -44.700 -11.747 69.309 1.00 47.78 109 GLY A N 1
ATOM 842 C CA . GLY A 1 109 ? -45.360 -10.545 69.823 1.00 47.78 109 GLY A CA 1
ATOM 843 C C . GLY A 1 109 ? -46.748 -10.328 69.224 1.00 47.78 109 GLY A C 1
ATOM 844 O O . GLY A 1 109 ? -46.899 -9.663 68.199 1.00 47.78 109 GLY A O 1
ATOM 845 N N . ALA A 1 110 ? -47.788 -10.827 69.887 1.00 47.38 110 ALA A N 1
ATOM 846 C CA . ALA A 1 110 ? -49.162 -10.440 69.590 1.00 47.38 110 ALA A CA 1
ATOM 847 C C . ALA A 1 110 ? -49.379 -8.922 69.834 1.00 47.38 110 ALA A C 1
ATOM 849 O O . ALA A 1 110 ? -49.575 -8.513 70.967 1.00 47.38 110 ALA A O 1
ATOM 850 N N . ALA A 1 111 ? -49.361 -8.132 68.745 1.00 50.44 111 ALA A N 1
ATOM 851 C CA . ALA A 1 111 ? -49.938 -6.789 68.490 1.00 50.44 111 ALA A CA 1
ATOM 852 C C . ALA A 1 111 ? -49.661 -5.606 69.471 1.00 50.44 111 ALA A C 1
ATOM 854 O O . ALA A 1 111 ? -49.767 -5.734 70.683 1.00 50.44 111 ALA A O 1
ATOM 855 N N . PRO A 1 112 ? -49.480 -4.369 68.943 1.00 50.75 112 PRO A N 1
ATOM 856 C CA . PRO A 1 112 ? -50.657 -3.519 68.746 1.00 50.75 112 PRO A CA 1
ATOM 857 C C . PRO A 1 112 ? -50.547 -2.653 67.481 1.00 50.75 112 PRO A C 1
ATOM 859 O O . PRO A 1 112 ? -50.107 -1.507 67.501 1.00 50.75 112 PRO A O 1
ATOM 862 N N . ARG A 1 113 ? -51.057 -3.154 66.352 1.00 57.22 113 ARG A N 1
ATOM 863 C CA . ARG A 1 113 ? -51.163 -2.379 65.099 1.00 57.22 113 ARG A CA 1
ATOM 864 C C . ARG A 1 113 ? -52.250 -1.282 65.142 1.00 57.22 113 ARG A C 1
ATOM 866 O O . ARG A 1 113 ? -52.473 -0.608 64.143 1.00 57.22 113 ARG A O 1
ATOM 873 N N . ARG A 1 114 ? -52.938 -1.114 66.282 1.00 57.34 114 ARG A N 1
ATOM 874 C CA . ARG A 1 114 ? -54.039 -0.152 66.475 1.00 57.34 114 ARG A CA 1
ATOM 875 C C . ARG A 1 114 ? -53.606 1.200 67.066 1.00 57.34 114 ARG A C 1
ATOM 877 O O . ARG A 1 114 ? -54.252 2.188 66.752 1.00 57.34 114 ARG A O 1
ATOM 884 N N . SER A 1 115 ? -52.505 1.299 67.823 1.00 61.28 115 SER A N 1
ATOM 885 C CA . SER A 1 115 ? -52.171 2.560 68.524 1.00 61.28 115 SER A CA 1
ATOM 886 C C . SER A 1 115 ? -51.574 3.646 67.621 1.00 61.28 115 SER A C 1
ATOM 888 O O . SER A 1 115 ? -51.787 4.835 67.851 1.00 61.28 115 SER A O 1
ATOM 890 N N . TRP A 1 116 ? -50.860 3.263 66.558 1.00 63.75 116 TRP A N 1
ATOM 891 C CA . TRP A 1 116 ? -50.205 4.232 65.675 1.00 63.75 116 TRP A CA 1
ATOM 892 C C . TRP A 1 116 ? -51.208 5.032 64.829 1.00 63.75 116 TRP A C 1
ATOM 894 O O . TRP A 1 116 ? -51.052 6.239 64.658 1.00 63.75 116 TRP A O 1
ATOM 904 N N . MET A 1 117 ? -52.288 4.393 64.362 1.00 66.12 117 MET A N 1
ATOM 905 C CA . MET A 1 117 ? -53.337 5.088 63.603 1.00 66.12 117 MET A CA 1
ATOM 906 C C . MET A 1 117 ? -54.143 6.069 64.467 1.00 66.12 117 MET A C 1
ATOM 908 O O . MET A 1 117 ? -54.536 7.123 63.966 1.00 66.12 117 MET A O 1
ATOM 912 N N . ASP A 1 118 ? -54.336 5.776 65.756 1.00 68.50 118 ASP A N 1
ATOM 913 C CA . ASP A 1 118 ? -54.994 6.702 66.688 1.00 68.50 118 ASP A CA 1
ATOM 914 C C . ASP A 1 118 ? -54.102 7.910 67.014 1.00 68.50 118 ASP A C 1
ATOM 916 O O . ASP A 1 118 ? -54.585 9.044 67.075 1.00 68.50 118 ASP A O 1
ATOM 920 N N . GLY A 1 119 ? -52.782 7.709 67.096 1.00 73.38 119 GLY A N 1
ATOM 921 C CA . GLY A 1 119 ? -51.812 8.800 67.210 1.00 73.38 119 GLY A CA 1
ATOM 922 C C . GLY A 1 119 ? -51.873 9.761 66.020 1.00 73.38 119 GLY A C 1
ATOM 923 O O . GLY A 1 119 ? -51.960 10.976 66.216 1.00 73.38 119 GLY A O 1
ATOM 924 N N . VAL A 1 120 ? -51.918 9.225 64.795 1.00 73.62 120 VAL A N 1
ATOM 925 C CA . VAL A 1 120 ? -51.994 10.021 63.558 1.00 73.62 120 VAL A CA 1
ATOM 926 C C . VAL A 1 120 ? -53.327 10.772 63.445 1.00 73.62 120 VAL A C 1
ATOM 928 O O . VAL A 1 120 ? -53.322 11.952 63.088 1.00 73.62 120 VAL A O 1
ATOM 931 N N . ARG A 1 121 ? -54.460 10.160 63.824 1.00 74.44 121 ARG A N 1
ATOM 932 C CA . ARG A 1 121 ? -55.754 10.873 63.881 1.00 74.44 121 ARG A CA 1
ATOM 933 C C . ARG A 1 121 ? -55.750 12.005 64.906 1.00 74.44 121 ARG A C 1
ATOM 935 O O . ARG A 1 121 ? -56.131 13.119 64.564 1.00 74.44 121 ARG A O 1
ATOM 942 N N . SER A 1 122 ? -55.224 11.767 66.111 1.00 73.62 122 SER A N 1
ATOM 943 C CA . SER A 1 122 ? -55.141 12.800 67.159 1.00 73.62 122 SER A CA 1
ATOM 944 C C . SER A 1 122 ? -54.249 13.989 66.771 1.00 73.62 122 SER A C 1
ATOM 946 O O . SER A 1 122 ? -54.404 15.099 67.286 1.00 73.62 122 SER A O 1
ATOM 948 N N . MET A 1 123 ? -53.278 13.754 65.885 1.00 72.69 123 MET A N 1
ATOM 949 C CA . MET A 1 123 ? -52.398 14.789 65.351 1.00 72.69 123 MET A CA 1
ATOM 950 C C . MET A 1 123 ? -53.132 15.623 64.294 1.00 72.69 123 MET A C 1
ATOM 952 O O . MET A 1 123 ? -53.058 16.850 64.327 1.00 72.69 123 MET A O 1
ATOM 956 N N . GLY A 1 124 ? -53.899 14.972 63.412 1.00 78.62 124 GLY A N 1
ATOM 957 C CA . GLY A 1 124 ? -54.735 15.640 62.411 1.00 78.62 124 GLY A CA 1
ATOM 958 C C . GLY A 1 124 ? -55.804 16.544 63.028 1.00 78.62 124 GLY A C 1
ATOM 959 O O . GLY A 1 124 ? -55.966 17.685 62.593 1.00 78.62 124 GLY A O 1
ATOM 960 N N . ASP A 1 125 ? -56.467 16.088 64.093 1.00 77.31 125 ASP A N 1
ATOM 961 C CA . ASP A 1 125 ? -57.493 16.885 64.780 1.00 77.31 125 ASP A CA 1
ATOM 962 C C . ASP A 1 125 ? -56.896 18.088 65.530 1.00 77.31 125 ASP A C 1
ATOM 964 O O . ASP A 1 125 ? -57.483 19.171 65.544 1.00 77.31 125 ASP A O 1
ATOM 968 N N . ARG A 1 126 ? -55.677 17.958 66.075 1.00 75.06 126 ARG A N 1
ATOM 969 C CA . ARG A 1 126 ? -54.955 19.083 66.698 1.00 75.06 126 ARG A CA 1
ATOM 970 C C . ARG A 1 126 ? -54.535 20.151 65.694 1.00 75.06 126 ARG A C 1
ATOM 972 O O . ARG A 1 126 ? -54.620 21.338 66.003 1.00 75.06 126 ARG A O 1
ATOM 979 N N . VAL A 1 127 ? -54.091 19.748 64.504 1.00 73.31 127 VAL A N 1
ATOM 980 C CA . VA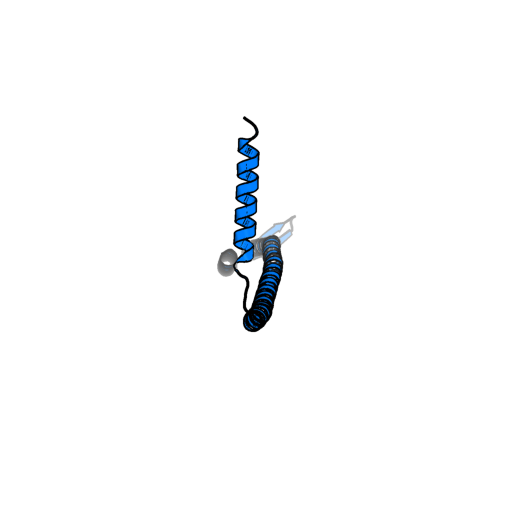L A 1 127 ? -53.726 20.689 63.433 1.00 73.31 127 VAL A CA 1
ATOM 981 C C . VAL A 1 127 ? -54.969 21.413 62.916 1.00 73.31 127 VAL A C 1
ATOM 983 O O . VAL A 1 127 ? -54.942 22.633 62.779 1.00 73.31 127 VAL A O 1
ATOM 986 N N . ARG A 1 128 ? -56.076 20.686 62.721 1.00 70.81 128 ARG A N 1
ATOM 987 C CA . ARG A 1 128 ? -57.345 21.255 62.251 1.00 70.81 128 ARG A CA 1
ATOM 988 C C . ARG A 1 128 ? -57.945 22.256 63.244 1.00 70.81 128 ARG A C 1
ATOM 990 O O . ARG A 1 128 ? -58.347 23.340 62.832 1.00 70.81 128 ARG A O 1
ATOM 997 N N . ASN A 1 129 ? -57.941 21.947 64.542 1.00 67.19 129 ASN A N 1
ATOM 998 C CA . ASN A 1 129 ? -58.476 22.861 65.558 1.00 67.19 129 ASN A CA 1
ATOM 999 C C . ASN A 1 129 ? -57.643 24.141 65.717 1.00 67.19 129 ASN A C 1
ATOM 1001 O O . ASN A 1 129 ? -58.203 25.193 66.017 1.00 67.19 129 ASN A O 1
ATOM 1005 N N . ARG A 1 130 ? -56.325 24.079 65.477 1.00 62.69 130 ARG A N 1
ATOM 1006 C CA . ARG A 1 130 ? -55.433 25.247 65.557 1.00 62.69 130 ARG A CA 1
ATOM 1007 C C . ARG A 1 130 ? -55.671 26.248 64.417 1.00 62.69 130 ARG A C 1
ATOM 1009 O O . ARG A 1 130 ? -55.454 27.439 64.610 1.00 62.69 130 ARG A O 1
ATOM 1016 N N . THR A 1 131 ? -56.131 25.790 63.253 1.00 62.00 131 THR A N 1
ATOM 1017 C CA . THR A 1 131 ? -56.431 26.665 62.105 1.00 62.00 131 THR A CA 1
ATOM 1018 C C . THR A 1 131 ? -57.776 27.387 62.208 1.00 62.00 131 THR A C 1
ATOM 1020 O O . THR A 1 131 ? -57.933 28.444 61.613 1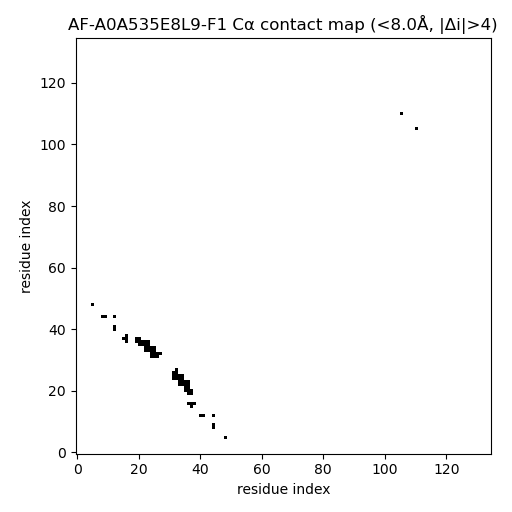.00 62.00 131 THR A O 1
ATOM 1023 N N . THR A 1 132 ? -58.730 26.868 62.984 1.00 57.66 132 THR A N 1
ATOM 1024 C CA . THR A 1 132 ? -60.063 27.477 63.171 1.00 57.66 132 THR A CA 1
ATOM 1025 C C . THR A 1 132 ? -60.131 28.543 64.265 1.00 57.66 132 THR A C 1
ATOM 1027 O O . THR A 1 132 ? -61.093 29.294 64.307 1.00 57.66 132 THR A O 1
ATOM 1030 N N . THR A 1 133 ? -59.135 28.643 65.149 1.00 56.38 133 THR A N 1
ATOM 1031 C CA . THR A 1 133 ? -59.087 29.673 66.208 1.00 56.38 133 THR A CA 1
ATOM 1032 C C . THR A 1 133 ? -58.385 30.968 65.781 1.00 56.38 133 THR A C 1
ATOM 1034 O O . THR A 1 133 ? -58.145 31.829 66.620 1.00 56.38 133 THR A O 1
ATOM 1037 N N . ALA A 1 134 ? -58.010 31.093 64.505 1.00 56.03 134 ALA A N 1
ATOM 1038 C CA . ALA A 1 134 ? -57.256 32.227 63.962 1.00 56.03 134 ALA A CA 1
ATOM 1039 C C . ALA A 1 134 ? -58.032 33.023 62.890 1.00 56.03 134 ALA A C 1
ATOM 1041 O O . ALA A 1 134 ? -57.411 33.623 62.013 1.00 56.03 134 ALA A O 1
ATOM 1042 N N . SER A 1 135 ? -59.369 33.021 62.955 1.00 46.47 135 SER A N 1
ATOM 1043 C CA . SER A 1 135 ? -60.246 33.897 62.162 1.00 46.47 135 SER A CA 1
ATOM 1044 C C . SER A 1 135 ? -61.140 34.729 63.066 1.00 46.47 135 SER A C 1
ATOM 1046 O O . SER A 1 135 ? -61.855 34.087 63.870 1.00 46.47 135 SER A O 1
#

Foldseek 3Di:
DVVVVLVVLVVVLVVVQVVQQAWDWDDDPNDTDTGGPSVVVVVVSVVVNVVVVVVCVVVVVVVVVVVVVVVVVVVVVVVVVVVVVVVVVVVVVVVVVVVVVVVVVCVVDDDDPPPVVVVVVVVVVVVVVVVVVPD

Sequence (135 aa):
MYLILLLVLFVLTGVFAVQNAGTQDFNLLGYTWNLPIWAPTAIGVAIVSLLLMLHMSHAGLGSRFRELGHGREIDEHRGHIDELRAENARLREELAATRGEVRGAASTGAAPRRSWMDGVRSMGDRVRNRTTTAS

Secondary structure (DSSP, 8-state):
-HHHHHHHHHHHHHHHHHHT--EEEEEETTEEEEEETHHHHHHHHHHHHHHHHHHHHHHHHHHHHHHHHHHHHHHHHHHHHHHHHHHHHHHHHHHHHHHHHHHHHHHHS---TTHHHHHHHHHHHHHHHHHHT--

Solvent-accessible surface area (backbone atoms only — not comparable to full-atom values): 7627 Å² total; per-residue (Å²): 108,70,69,58,53,51,52,52,50,51,51,52,51,50,53,48,33,69,75,37,74,50,71,42,81,46,75,56,97,89,44,76,42,83,39,53,62,35,50,66,58,53,51,51,52,50,51,52,51,50,52,50,51,52,49,46,50,62,54,46,49,56,54,51,52,51,53,55,51,51,51,53,56,52,52,54,53,51,52,52,53,52,50,55,48,52,50,52,52,51,53,50,48,53,51,52,50,51,49,47,50,52,49,51,52,53,71,76,45,85,73,73,88,63,59,63,62,52,53,52,50,58,49,52,53,52,56,54,57,60,64,66,75,75,118

Mean predicted aligned error: 19.27 Å

pLDDT: mean 74.82, std 15.32, range [46.47, 96.0]

Radius of gyration: 43.04 Å; Cα contacts (8 Å, |Δi|>4): 37; chains: 1; bounding box: 88×48×93 Å